Protein AF-A0A8I2YP32-F1 (afdb_monomer_lite)

Radius of gyration: 22.38 Å; chains: 1; bounding box: 69×50×53 Å

Structure (mmCIF, N/CA/C/O backbone):
data_AF-A0A8I2YP32-F1
#
_entry.id   AF-A0A8I2YP32-F1
#
loop_
_atom_site.group_PDB
_atom_site.id
_atom_site.type_symbol
_atom_site.label_atom_id
_atom_site.label_alt_id
_atom_site.label_comp_id
_atom_site.label_asym_id
_atom_site.label_entity_id
_atom_site.label_seq_id
_atom_site.pdbx_PDB_ins_code
_atom_site.Cartn_x
_atom_site.Cartn_y
_atom_site.Cartn_z
_atom_site.occupancy
_atom_site.B_iso_or_equiv
_atom_site.auth_seq_id
_atom_site.auth_comp_id
_atom_site.auth_asym_id
_atom_site.auth_atom_id
_atom_site.pdbx_PDB_model_num
ATOM 1 N N . MET A 1 1 ? -51.785 -25.901 34.748 1.00 42.47 1 MET A N 1
ATOM 2 C CA . MET A 1 1 ? -51.119 -26.485 33.567 1.00 42.47 1 MET A CA 1
ATOM 3 C 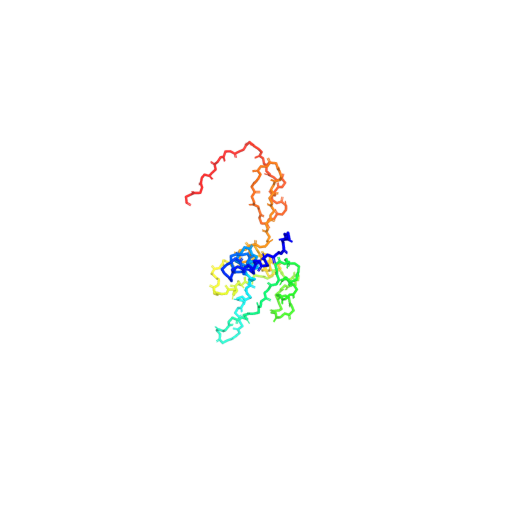C . MET A 1 1 ? -50.450 -25.330 32.861 1.00 42.47 1 MET A C 1
ATOM 5 O O . MET A 1 1 ? -51.114 -24.609 32.131 1.00 42.47 1 MET A O 1
ATOM 9 N N . SER A 1 2 ? -49.217 -25.044 33.254 1.00 42.03 2 SER A N 1
ATOM 10 C CA . SER A 1 2 ? -48.454 -23.904 32.769 1.00 42.03 2 SER A CA 1
ATOM 11 C C . SER A 1 2 ? -47.421 -24.360 31.739 1.00 42.03 2 SER A C 1
ATOM 13 O O . SER A 1 2 ? -46.948 -25.494 31.808 1.00 42.03 2 SER A O 1
ATOM 15 N N . ASP A 1 3 ? -47.102 -23.416 30.847 1.00 41.91 3 ASP A N 1
ATOM 16 C CA . ASP A 1 3 ? -45.899 -23.343 30.009 1.00 41.91 3 ASP A CA 1
ATOM 17 C C . ASP A 1 3 ? -45.899 -24.301 28.788 1.00 41.91 3 ASP A C 1
ATOM 19 O O . ASP A 1 3 ? -46.327 -25.442 28.870 1.00 41.91 3 ASP A O 1
ATOM 23 N N . ILE A 1 4 ? -45.483 -23.948 27.567 1.00 39.72 4 ILE A N 1
ATOM 24 C CA . ILE A 1 4 ? -44.546 -22.934 27.071 1.00 39.72 4 ILE A CA 1
ATOM 25 C C . ILE A 1 4 ? -45.018 -22.542 25.652 1.00 39.72 4 ILE A C 1
ATOM 27 O O . ILE A 1 4 ? -45.017 -23.382 24.752 1.00 39.72 4 ILE A O 1
ATOM 31 N N . GLN A 1 5 ? -45.380 -21.278 25.409 1.00 42.19 5 GLN A N 1
ATOM 32 C CA . GLN A 1 5 ? -45.431 -20.739 24.043 1.00 42.19 5 GLN A CA 1
ATOM 33 C C . GLN A 1 5 ? -43.995 -20.419 23.615 1.00 42.19 5 GLN A C 1
ATOM 35 O O . GLN A 1 5 ? -43.403 -19.442 24.069 1.00 42.19 5 GLN A O 1
ATOM 40 N N . GLN A 1 6 ? -43.422 -21.274 22.767 1.00 47.56 6 GLN A N 1
ATOM 41 C CA . GLN A 1 6 ? -42.136 -21.034 22.119 1.00 47.56 6 GLN A CA 1
ATOM 42 C C . GLN A 1 6 ? -42.283 -19.847 21.160 1.00 47.56 6 GLN A C 1
ATOM 44 O O . GLN A 1 6 ? -42.810 -19.973 20.057 1.00 47.56 6 GLN A O 1
ATOM 49 N N . ASN A 1 7 ? -41.853 -18.675 21.620 1.00 46.78 7 ASN A N 1
ATOM 50 C CA . ASN A 1 7 ? -41.737 -17.473 20.812 1.00 46.78 7 ASN A CA 1
ATOM 51 C C . ASN A 1 7 ? -40.528 -17.650 19.877 1.00 46.78 7 ASN A C 1
ATOM 53 O O . ASN A 1 7 ? -39.384 -17.653 20.333 1.00 46.78 7 ASN A O 1
ATOM 57 N N . ALA A 1 8 ? -40.786 -17.899 18.591 1.00 53.81 8 ALA A N 1
ATOM 58 C CA . ALA A 1 8 ? -39.744 -17.897 17.573 1.00 53.81 8 ALA A CA 1
ATOM 59 C C . ALA A 1 8 ? -39.277 -16.445 17.376 1.00 53.81 8 ALA A C 1
ATOM 61 O O . ALA A 1 8 ? -40.125 -15.586 17.126 1.00 53.81 8 ALA A O 1
ATOM 62 N N . PRO A 1 9 ? -37.973 -16.143 17.498 1.00 52.50 9 PRO A N 1
ATOM 63 C CA . PRO A 1 9 ? -37.499 -14.777 17.343 1.00 52.50 9 PRO A CA 1
ATOM 64 C C . PRO A 1 9 ? -37.782 -14.283 15.922 1.00 52.50 9 PRO A C 1
ATOM 66 O O . PRO A 1 9 ? -37.540 -14.990 14.941 1.00 52.50 9 PRO A O 1
ATOM 69 N N . ASP A 1 10 ? -38.317 -13.068 15.841 1.00 52.81 10 ASP A N 1
ATOM 70 C CA . ASP A 1 10 ? -38.670 -12.391 14.599 1.00 52.81 10 ASP A CA 1
ATOM 71 C C . ASP A 1 10 ? -37.440 -12.282 13.676 1.00 52.81 10 ASP A C 1
ATOM 73 O O . ASP A 1 10 ? -36.324 -11.999 14.121 1.00 52.81 10 ASP A O 1
ATOM 77 N N . LEU A 1 11 ? -37.625 -12.516 12.375 1.00 55.41 11 LEU A N 1
ATOM 78 C CA . LEU A 1 11 ? -36.540 -12.507 11.388 1.00 55.41 11 LEU A CA 1
ATOM 79 C C . LEU A 1 11 ? -35.823 -11.150 11.340 1.00 55.41 11 LEU A C 1
ATOM 81 O O . LEU A 1 11 ? -34.642 -11.102 10.997 1.00 55.41 11 LEU A O 1
ATOM 85 N N . VAL A 1 12 ? -36.490 -10.059 11.733 1.00 56.94 12 VAL A N 1
ATOM 86 C CA . VAL A 1 12 ? -35.852 -8.740 11.855 1.00 56.94 12 VAL A CA 1
ATOM 87 C C . VAL A 1 12 ? -34.737 -8.719 12.905 1.00 56.94 12 VAL A C 1
ATOM 89 O O . VAL A 1 12 ? -33.698 -8.117 12.638 1.00 56.94 12 VAL A O 1
ATOM 92 N N . GLU A 1 13 ? -34.873 -9.442 14.025 1.00 50.75 13 GLU A N 1
ATOM 93 C CA . GLU A 1 13 ? -33.865 -9.519 15.099 1.00 50.75 13 GLU A CA 1
ATOM 94 C C . GLU A 1 13 ? -32.607 -10.288 14.657 1.00 50.75 13 GLU A C 1
ATOM 96 O O . GLU A 1 13 ? -31.488 -9.939 15.036 1.00 50.75 13 GLU A O 1
ATOM 101 N N . LEU A 1 14 ? -32.746 -11.293 13.785 1.00 52.94 14 LEU A N 1
ATOM 102 C CA . LEU A 1 14 ? -31.602 -11.994 13.179 1.00 52.94 14 LEU A CA 1
ATOM 103 C C . LEU A 1 14 ? -30.850 -11.127 12.155 1.00 52.94 14 LEU A C 1
ATOM 105 O O . LEU A 1 14 ? -29.648 -11.319 11.950 1.00 52.94 14 LEU A O 1
ATOM 109 N N . PHE A 1 15 ? -31.526 -10.163 11.525 1.00 54.03 15 PHE A N 1
ATOM 110 C CA . PHE A 1 15 ? -30.896 -9.206 10.617 1.00 54.03 15 PHE A CA 1
ATOM 111 C C . PHE A 1 15 ? -30.141 -8.111 11.383 1.00 54.03 15 PHE A C 1
ATOM 113 O O . PHE A 1 15 ? -28.968 -7.886 11.083 1.00 54.03 15 PHE A O 1
ATOM 120 N N . VAL A 1 16 ? -30.732 -7.472 12.406 1.00 56.78 16 VAL A N 1
ATOM 121 C CA . VAL A 1 16 ? -30.031 -6.414 13.172 1.00 56.78 16 VAL A CA 1
ATOM 122 C C . VAL A 1 16 ? -28.799 -6.929 13.922 1.00 56.78 16 VAL A C 1
ATOM 124 O O . VAL A 1 16 ? -27.758 -6.270 13.891 1.00 56.78 16 VAL A O 1
ATOM 127 N N . HIS A 1 17 ? -28.842 -8.136 14.495 1.00 53.22 17 HIS A N 1
ATOM 128 C CA . HIS A 1 17 ? -27.668 -8.735 15.143 1.00 53.22 17 HIS A CA 1
ATOM 129 C C . HIS A 1 17 ? -26.560 -9.156 14.154 1.00 53.22 17 HIS A C 1
ATOM 131 O O . HIS A 1 17 ? -25.391 -9.226 14.540 1.00 53.22 17 HIS A O 1
ATOM 137 N N . ASN A 1 18 ? -26.890 -9.373 12.874 1.00 52.06 18 ASN A N 1
ATOM 138 C CA . ASN A 1 18 ? -25.905 -9.614 11.811 1.00 52.06 18 ASN A CA 1
ATOM 139 C C . ASN A 1 18 ? -25.280 -8.321 11.259 1.00 52.06 18 ASN A C 1
ATOM 141 O O . ASN A 1 18 ? -24.125 -8.338 10.836 1.00 52.06 18 ASN A O 1
ATOM 145 N N . PHE A 1 19 ? -25.983 -7.184 11.298 1.00 50.50 19 PHE A N 1
ATOM 146 C CA . PHE A 1 19 ? -25.426 -5.900 10.846 1.00 50.50 19 PHE A CA 1
ATOM 147 C C . PHE A 1 19 ? -24.363 -5.326 11.795 1.00 50.50 19 PHE A C 1
ATOM 149 O O . PHE A 1 19 ? -23.467 -4.613 11.345 1.00 50.50 19 PHE A O 1
ATOM 156 N N . LEU A 1 20 ? -24.405 -5.674 13.085 1.00 52.06 20 LEU A N 1
ATOM 157 C CA . LEU A 1 20 ? -23.399 -5.253 14.072 1.00 52.06 20 LEU A CA 1
ATOM 158 C C . LEU A 1 20 ? -22.084 -6.054 14.001 1.00 52.06 20 LEU A C 1
ATOM 160 O O . LEU A 1 20 ? -21.102 -5.664 14.628 1.00 52.06 20 LEU A O 1
ATOM 164 N N . ASN A 1 21 ? -22.042 -7.131 13.209 1.00 50.41 21 ASN A N 1
ATOM 165 C CA . ASN A 1 21 ? -20.848 -7.942 12.947 1.00 50.41 21 ASN A CA 1
ATOM 166 C C . ASN A 1 21 ? -20.457 -7.937 11.462 1.00 50.41 21 ASN A C 1
ATOM 168 O O . ASN A 1 21 ? -19.906 -8.917 10.961 1.00 50.41 21 ASN A O 1
ATOM 172 N N . LEU A 1 22 ? -20.719 -6.846 10.734 1.00 51.81 22 LEU A N 1
ATOM 173 C CA . LEU A 1 22 ? -20.190 -6.713 9.380 1.00 51.81 22 LEU A CA 1
ATOM 174 C C . LEU A 1 22 ? -18.654 -6.629 9.480 1.00 51.81 22 LEU A C 1
ATOM 176 O O . LEU A 1 22 ? -18.147 -5.660 10.057 1.00 51.81 22 LEU A O 1
ATOM 180 N N . PRO A 1 23 ? -17.886 -7.620 8.977 1.00 56.69 23 PRO A N 1
ATOM 181 C CA . PRO A 1 23 ? -16.436 -7.549 9.036 1.00 56.69 23 PRO A CA 1
ATOM 182 C C . PRO A 1 23 ? -16.019 -6.270 8.320 1.00 56.69 23 PRO A C 1
ATOM 184 O O . PRO A 1 23 ? -16.441 -6.037 7.184 1.00 56.69 23 PRO A O 1
ATOM 187 N N . ALA A 1 24 ? -15.243 -5.422 9.006 1.00 63.78 24 ALA A N 1
ATOM 188 C CA . ALA A 1 24 ? -14.714 -4.189 8.435 1.00 63.78 24 ALA A CA 1
ATOM 189 C C . ALA A 1 24 ? -14.228 -4.487 7.013 1.00 63.78 24 ALA A C 1
ATOM 191 O O . ALA A 1 24 ? -13.407 -5.391 6.838 1.00 63.78 24 ALA A O 1
ATOM 192 N N . ALA A 1 25 ? -14.804 -3.800 6.018 1.00 73.69 25 ALA A N 1
ATOM 193 C CA . ALA A 1 25 ? -14.596 -4.124 4.612 1.00 73.69 25 ALA A CA 1
ATOM 194 C C . ALA A 1 25 ? -13.095 -4.295 4.344 1.00 73.69 25 ALA A C 1
ATOM 196 O O . ALA A 1 25 ? -12.312 -3.356 4.521 1.00 73.69 25 ALA A O 1
ATOM 197 N N . GLN A 1 26 ? -12.689 -5.523 4.010 1.00 80.19 26 GLN A N 1
ATOM 198 C CA . GLN A 1 26 ? -11.277 -5.846 3.846 1.00 80.19 26 GLN A CA 1
ATOM 199 C C . GLN A 1 26 ? -10.714 -5.008 2.691 1.00 80.19 26 GLN A C 1
ATOM 201 O O . GLN A 1 26 ? -11.351 -4.914 1.637 1.00 80.19 26 GLN A O 1
ATOM 206 N N . PRO A 1 27 ? -9.549 -4.363 2.865 1.00 90.81 27 PRO A N 1
ATOM 207 C CA . PRO A 1 27 ? -8.988 -3.530 1.815 1.00 90.81 27 PRO A CA 1
ATOM 208 C C . PRO A 1 27 ? -8.629 -4.378 0.592 1.00 90.81 27 PRO A C 1
ATOM 210 O O . PRO A 1 27 ? -8.190 -5.513 0.730 1.00 90.81 27 PRO A O 1
ATOM 213 N N . THR A 1 28 ? -8.747 -3.818 -0.610 1.00 94.75 28 THR A N 1
ATOM 214 C CA . THR A 1 28 ? -8.302 -4.479 -1.845 1.00 94.75 28 THR A CA 1
ATOM 215 C C . THR A 1 28 ? -6.988 -3.888 -2.350 1.00 94.75 28 THR A C 1
ATOM 217 O O . THR A 1 28 ? -6.695 -2.697 -2.177 1.00 94.75 28 THR A O 1
ATOM 220 N N . CYS A 1 29 ? -6.163 -4.727 -2.976 1.00 96.50 29 CYS A N 1
ATOM 221 C CA . CYS A 1 29 ? -4.926 -4.320 -3.616 1.00 96.50 29 CYS A CA 1
ATOM 222 C C . CYS A 1 29 ? -5.238 -3.497 -4.865 1.00 96.50 29 CYS A C 1
ATOM 224 O O . CYS A 1 29 ? -5.807 -4.006 -5.827 1.00 96.50 29 CYS A O 1
ATOM 226 N N . ARG A 1 30 ? -4.838 -2.224 -4.874 1.00 96.38 30 ARG A N 1
ATOM 227 C CA . ARG A 1 30 ? -5.008 -1.340 -6.039 1.00 96.38 30 ARG A CA 1
ATOM 228 C C . ARG A 1 30 ? -3.694 -1.066 -6.759 1.00 96.38 30 ARG A C 1
ATOM 230 O O . ARG A 1 30 ? -3.547 -0.031 -7.399 1.00 96.38 30 ARG A O 1
ATOM 237 N N . TRP A 1 31 ? -2.714 -1.955 -6.629 1.00 96.00 31 TRP A N 1
ATOM 238 C CA . TRP A 1 31 ? -1.495 -1.850 -7.419 1.00 96.00 31 TRP A CA 1
ATOM 239 C C . TRP A 1 31 ? -1.828 -1.998 -8.904 1.00 96.00 31 TRP A C 1
ATOM 241 O O . TRP A 1 31 ? -2.511 -2.952 -9.278 1.00 96.00 31 TRP A O 1
ATOM 251 N N . MET A 1 32 ? -1.376 -1.051 -9.727 1.00 95.00 32 MET A N 1
ATOM 252 C CA . MET A 1 32 ? -1.605 -1.094 -11.168 1.00 95.00 32 MET A CA 1
ATOM 253 C C . MET A 1 32 ? -0.661 -2.118 -11.799 1.00 95.00 32 MET A C 1
ATOM 255 O O . MET A 1 32 ? 0.564 -2.000 -11.721 1.00 95.00 32 MET A O 1
ATOM 259 N N . ILE A 1 33 ? -1.256 -3.147 -12.384 1.00 86.94 33 ILE A N 1
ATOM 260 C CA . ILE A 1 33 ? -0.606 -4.114 -13.263 1.00 86.94 33 ILE A CA 1
ATOM 261 C C . ILE A 1 33 ? -0.713 -3.535 -14.689 1.00 86.94 33 ILE A C 1
ATOM 263 O O . ILE A 1 33 ? -1.502 -2.616 -14.929 1.00 86.94 33 ILE A O 1
ATOM 267 N N . GLY A 1 34 ? 0.138 -3.978 -15.618 1.00 77.19 34 GLY A N 1
ATOM 268 C CA . GLY A 1 34 ? 0.124 -3.500 -17.007 1.00 77.19 34 GLY A CA 1
ATOM 269 C C . GLY A 1 34 ? -1.282 -3.482 -17.630 1.00 77.19 34 GLY A C 1
ATOM 270 O O . GLY A 1 34 ? -2.190 -4.163 -17.162 1.00 77.19 34 GLY A O 1
ATOM 271 N N . GLU A 1 35 ? -1.459 -2.667 -18.673 1.00 78.56 35 GLU A N 1
ATOM 272 C CA . GLU A 1 35 ? -2.745 -2.471 -19.373 1.00 78.56 35 GLU A CA 1
ATOM 273 C C . GLU A 1 35 ? -3.838 -1.756 -18.557 1.00 78.56 35 GLU A C 1
ATOM 275 O O . GLU A 1 35 ? -5.015 -1.817 -18.893 1.00 78.56 35 GLU A O 1
ATOM 280 N N . GLY A 1 36 ? -3.464 -1.030 -17.498 1.00 78.19 36 GLY A N 1
ATOM 281 C CA . GLY A 1 36 ? -4.393 -0.147 -16.783 1.00 78.19 36 GLY A CA 1
ATOM 282 C C . GLY A 1 36 ? -5.330 -0.860 -15.805 1.00 78.19 36 GLY A C 1
ATOM 283 O O . GLY A 1 36 ? -6.270 -0.242 -15.309 1.00 78.19 36 GLY A O 1
ATOM 284 N N . HIS A 1 37 ? -5.063 -2.126 -15.479 1.00 88.31 37 HIS A N 1
ATOM 285 C CA . HIS A 1 37 ? -5.859 -2.891 -14.525 1.00 88.31 37 HIS A CA 1
ATOM 286 C C . HIS A 1 37 ? -5.219 -2.908 -13.134 1.00 88.31 37 HIS A C 1
ATOM 288 O O . HIS A 1 37 ? -4.019 -3.127 -12.970 1.00 88.31 37 HIS A O 1
ATOM 294 N N . ALA A 1 38 ? -6.038 -2.705 -12.104 1.00 93.19 38 ALA A N 1
ATOM 295 C CA . ALA A 1 38 ? -5.617 -2.874 -10.719 1.00 93.19 38 ALA A CA 1
ATOM 296 C C . ALA A 1 38 ? -5.673 -4.354 -10.307 1.00 93.19 38 ALA A C 1
ATOM 298 O O . ALA A 1 38 ? -6.559 -5.085 -10.738 1.00 93.19 38 ALA A O 1
ATOM 299 N N . CYS A 1 39 ? -4.768 -4.779 -9.421 1.00 95.62 39 CYS A N 1
ATOM 300 C CA . CYS A 1 39 ? -4.685 -6.161 -8.935 1.00 95.62 39 CYS A CA 1
ATOM 301 C C . CYS A 1 39 ? -6.011 -6.728 -8.388 1.00 95.62 39 CYS A C 1
ATOM 303 O O . CYS A 1 39 ? -6.342 -7.877 -8.657 1.00 95.62 39 CYS A O 1
ATOM 305 N N . GLY A 1 40 ? -6.749 -5.961 -7.585 1.00 94.38 40 GLY A N 1
ATOM 306 C CA . GLY A 1 40 ? -8.064 -6.341 -7.058 1.00 94.38 40 GLY A CA 1
ATOM 307 C C . GLY A 1 40 ? -8.064 -7.371 -5.920 1.00 94.38 40 GLY A C 1
ATOM 308 O O . GLY A 1 40 ? -9.100 -7.553 -5.286 1.00 94.38 40 GLY A O 1
ATOM 309 N N . ALA A 1 41 ? -6.932 -8.011 -5.605 1.00 95.06 41 ALA A N 1
ATOM 310 C CA . ALA A 1 41 ? -6.858 -9.024 -4.550 1.00 95.06 41 ALA A CA 1
ATOM 311 C C . ALA A 1 41 ? -7.286 -8.472 -3.178 1.00 95.06 41 ALA A C 1
ATOM 313 O O . ALA A 1 41 ? -6.866 -7.383 -2.784 1.00 95.06 41 ALA A O 1
ATOM 314 N N . VAL A 1 42 ? -8.080 -9.235 -2.424 1.00 94.81 42 VAL A N 1
ATOM 315 C CA . VAL A 1 42 ? -8.426 -8.888 -1.038 1.00 94.81 42 VAL A CA 1
ATOM 316 C C . VAL A 1 42 ? -7.172 -8.999 -0.175 1.00 94.81 42 VAL A C 1
ATOM 318 O O . VAL A 1 42 ? -6.486 -10.021 -0.181 1.00 94.81 42 VAL A O 1
ATOM 321 N N . LEU A 1 43 ? -6.858 -7.930 0.550 1.00 93.88 43 LEU A N 1
ATOM 322 C CA . LEU A 1 43 ? -5.711 -7.864 1.436 1.00 93.88 43 LEU A CA 1
ATOM 323 C C . LEU A 1 43 ? -6.132 -8.118 2.884 1.00 93.88 43 LEU A C 1
ATOM 325 O O . LEU A 1 43 ? -7.117 -7.544 3.355 1.00 93.88 43 LEU A O 1
ATOM 329 N N . PRO A 1 44 ? -5.338 -8.903 3.626 1.00 90.81 44 PRO A N 1
ATOM 330 C CA . PRO A 1 44 ? -5.523 -9.040 5.058 1.00 90.81 44 PRO A CA 1
ATOM 331 C C . PRO A 1 44 ? -5.235 -7.711 5.763 1.00 90.81 44 PRO A C 1
ATOM 333 O O . PRO A 1 44 ? -4.385 -6.922 5.340 1.00 90.81 44 PRO A O 1
ATOM 336 N N . THR A 1 45 ? -5.911 -7.486 6.887 1.00 88.69 45 THR A N 1
ATOM 337 C CA . THR A 1 45 ? -5.685 -6.318 7.751 1.00 88.69 45 THR A CA 1
ATOM 338 C C . THR A 1 45 ? -4.356 -6.392 8.512 1.00 88.69 45 THR A C 1
ATOM 340 O O . THR A 1 45 ? -3.888 -5.372 9.013 1.00 88.69 45 THR A O 1
ATOM 343 N N . ASP A 1 46 ? -3.702 -7.561 8.560 1.00 89.44 46 ASP A N 1
ATOM 344 C CA . ASP A 1 46 ? -2.340 -7.700 9.083 1.00 89.44 46 ASP A CA 1
ATOM 345 C C . ASP A 1 46 ? -1.315 -7.068 8.110 1.00 89.44 46 ASP A C 1
ATOM 347 O O . ASP A 1 46 ? -1.133 -7.563 6.986 1.00 89.44 46 ASP A O 1
ATOM 351 N N . PRO A 1 47 ? -0.569 -6.023 8.534 1.00 91.12 47 PRO A N 1
ATOM 352 C CA . PRO A 1 47 ? 0.454 -5.382 7.712 1.00 91.12 47 PRO A CA 1
ATOM 353 C C . PRO A 1 47 ? 1.532 -6.340 7.185 1.00 91.12 47 PRO A C 1
ATOM 355 O O . PRO A 1 47 ? 2.098 -6.088 6.117 1.00 91.12 47 PRO A O 1
ATOM 358 N N . ARG A 1 48 ? 1.865 -7.412 7.916 1.00 93.19 48 ARG A N 1
ATOM 359 C CA . ARG A 1 48 ? 2.895 -8.388 7.522 1.00 93.19 48 ARG A CA 1
ATOM 360 C C . ARG A 1 48 ? 2.439 -9.197 6.319 1.00 93.19 48 ARG A C 1
ATOM 362 O O . ARG A 1 48 ? 3.194 -9.323 5.357 1.00 93.19 48 ARG A O 1
ATOM 369 N N . LEU A 1 49 ? 1.202 -9.678 6.353 1.00 94.06 49 LEU A N 1
ATOM 370 C CA . LEU A 1 49 ? 0.619 -10.456 5.267 1.00 94.06 49 LEU A CA 1
ATOM 371 C C . LEU A 1 49 ? 0.340 -9.575 4.042 1.00 94.06 49 LEU A C 1
ATOM 373 O O . LEU A 1 49 ? 0.698 -9.950 2.926 1.00 94.06 49 LEU A O 1
ATOM 377 N N . ALA A 1 50 ? -0.171 -8.355 4.243 1.00 94.50 50 ALA A N 1
ATOM 378 C CA . ALA A 1 50 ? -0.310 -7.380 3.160 1.00 94.50 50 ALA A CA 1
ATOM 379 C C . ALA A 1 50 ? 1.053 -7.060 2.514 1.00 94.50 50 ALA A C 1
ATOM 381 O O . ALA A 1 50 ? 1.178 -7.019 1.292 1.00 94.50 50 ALA A O 1
ATOM 382 N N . SER A 1 51 ? 2.112 -6.908 3.319 1.00 95.44 51 SER A N 1
ATOM 383 C CA . SER A 1 51 ? 3.475 -6.719 2.802 1.00 95.44 51 SER A CA 1
ATOM 384 C C . SER A 1 51 ? 3.985 -7.917 2.005 1.00 95.44 51 SER A C 1
ATOM 386 O O . SER A 1 51 ? 4.697 -7.725 1.022 1.00 95.44 51 SER A O 1
ATOM 388 N N . ALA A 1 52 ? 3.688 -9.140 2.448 1.00 96.06 52 ALA A N 1
ATOM 389 C CA . ALA A 1 52 ? 4.103 -10.359 1.761 1.00 96.06 52 ALA A CA 1
ATOM 390 C C . ALA A 1 52 ? 3.454 -10.451 0.375 1.00 96.06 52 ALA A C 1
ATOM 392 O O . ALA A 1 52 ? 4.154 -10.693 -0.604 1.00 96.06 52 ALA A O 1
ATOM 393 N N . HIS A 1 53 ? 2.157 -10.141 0.273 1.00 96.19 53 HIS A N 1
ATOM 394 C CA . HIS A 1 53 ? 1.470 -10.033 -1.013 1.00 96.19 53 HIS A CA 1
ATOM 395 C C . HIS A 1 53 ? 2.173 -9.038 -1.951 1.00 96.19 53 HIS A C 1
ATOM 397 O O . HIS A 1 53 ? 2.518 -9.397 -3.071 1.00 96.19 53 HIS A O 1
ATOM 403 N N . LEU A 1 54 ? 2.466 -7.816 -1.489 1.00 95.44 54 LEU A N 1
ATOM 404 C CA . LEU A 1 54 ? 3.113 -6.786 -2.318 1.00 95.44 54 LEU A CA 1
ATOM 405 C C . LEU A 1 54 ? 4.500 -7.209 -2.831 1.00 95.44 54 LEU A C 1
ATOM 407 O O . LEU A 1 54 ? 4.867 -6.897 -3.965 1.00 95.44 54 LEU A O 1
ATOM 411 N N . ARG A 1 55 ? 5.275 -7.925 -2.010 1.00 95.31 55 ARG A N 1
ATOM 412 C CA . ARG A 1 55 ? 6.586 -8.454 -2.415 1.00 95.31 55 ARG A CA 1
ATOM 413 C C . ARG A 1 55 ? 6.446 -9.566 -3.442 1.00 95.31 55 ARG A C 1
ATOM 415 O O . ARG A 1 55 ? 7.138 -9.535 -4.449 1.00 95.31 55 ARG A O 1
ATOM 422 N N . ASN A 1 56 ? 5.555 -10.517 -3.192 1.00 95.38 56 ASN A N 1
ATOM 423 C CA . ASN A 1 56 ? 5.501 -11.755 -3.961 1.00 95.38 56 ASN A CA 1
ATOM 424 C C . ASN A 1 56 ? 4.702 -11.596 -5.261 1.00 95.38 56 ASN A C 1
ATOM 426 O O . ASN A 1 56 ? 5.092 -12.142 -6.283 1.00 95.38 56 ASN A O 1
ATOM 430 N N . ALA A 1 57 ? 3.608 -10.829 -5.243 1.00 94.94 57 ALA A N 1
ATOM 431 C CA . ALA A 1 57 ? 2.739 -10.646 -6.406 1.00 94.94 57 ALA A CA 1
ATOM 432 C C . ALA A 1 57 ? 3.208 -9.519 -7.338 1.00 94.94 57 ALA A C 1
ATOM 434 O O . ALA A 1 57 ? 2.941 -9.547 -8.538 1.00 94.94 57 ALA A O 1
ATOM 435 N N . HIS A 1 58 ? 3.888 -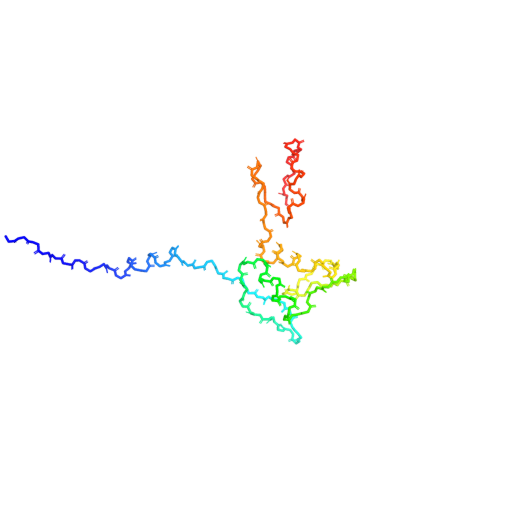8.504 -6.797 1.00 93.44 58 HIS A N 1
ATOM 436 C CA . HIS A 1 58 ? 4.241 -7.291 -7.546 1.00 93.44 58 HIS A CA 1
ATOM 437 C C . HIS A 1 58 ? 5.732 -6.961 -7.509 1.00 93.44 58 HIS A C 1
ATOM 439 O O . HIS A 1 58 ? 6.141 -5.923 -8.029 1.00 93.44 58 HIS A O 1
ATOM 445 N N . HIS A 1 59 ? 6.552 -7.821 -6.897 1.00 92.69 59 HIS A N 1
ATOM 446 C CA . HIS A 1 59 ? 7.997 -7.624 -6.787 1.00 92.69 59 HIS A CA 1
ATOM 447 C C . HIS A 1 59 ? 8.349 -6.249 -6.203 1.00 92.69 59 HIS A C 1
ATOM 449 O O . HIS A 1 59 ? 9.313 -5.610 -6.620 1.00 92.69 59 HIS A O 1
ATOM 455 N N . ILE A 1 60 ? 7.556 -5.754 -5.247 1.00 89.94 60 ILE A N 1
ATOM 456 C CA . ILE A 1 60 ? 7.781 -4.458 -4.602 1.00 89.94 60 ILE A CA 1
ATOM 457 C C . ILE A 1 60 ? 8.704 -4.677 -3.407 1.00 89.94 60 ILE A C 1
ATOM 459 O O . ILE A 1 60 ? 8.341 -5.364 -2.459 1.00 89.94 60 ILE A O 1
ATOM 463 N N . GLY A 1 61 ? 9.889 -4.068 -3.420 1.00 83.38 61 GLY A N 1
ATOM 464 C CA . GLY A 1 61 ? 10.844 -4.136 -2.312 1.00 83.38 61 GLY A CA 1
ATOM 465 C C . GLY A 1 61 ? 12.277 -4.425 -2.758 1.00 83.38 61 GLY A C 1
ATOM 466 O O . GLY A 1 61 ? 12.651 -4.159 -3.903 1.00 83.38 61 GLY A O 1
ATOM 467 N N . GLY A 1 62 ? 13.074 -4.940 -1.820 1.00 82.56 62 GLY A N 1
ATOM 468 C CA . GLY A 1 62 ? 14.518 -5.145 -1.958 1.00 82.56 62 GLY A CA 1
ATOM 469 C C . GLY A 1 62 ? 15.343 -4.027 -1.318 1.00 82.56 62 GLY A C 1
ATOM 470 O O . GLY A 1 62 ? 14.802 -3.044 -0.807 1.00 82.56 62 GLY A O 1
ATOM 471 N N . GLU A 1 63 ? 16.663 -4.181 -1.355 1.00 79.31 63 GLU A N 1
ATOM 472 C CA . GLU A 1 63 ? 17.626 -3.268 -0.715 1.00 79.31 63 GLU A CA 1
ATOM 473 C C . GLU A 1 63 ? 18.003 -2.064 -1.589 1.00 79.31 63 GLU A C 1
ATOM 475 O O . GLU A 1 63 ? 18.827 -1.233 -1.215 1.00 79.31 63 GLU A O 1
ATOM 480 N N . SER A 1 64 ? 17.365 -1.929 -2.753 1.00 85.94 64 SER A N 1
ATOM 481 C CA . SER A 1 64 ? 17.645 -0.833 -3.670 1.00 85.94 64 SER A CA 1
ATOM 482 C C . SER A 1 64 ? 17.230 0.519 -3.083 1.00 85.94 64 SER A C 1
ATOM 484 O O . SER A 1 64 ? 16.081 0.744 -2.680 1.00 85.94 64 SER A O 1
ATOM 486 N N . ASN A 1 65 ? 18.188 1.443 -3.106 1.00 87.31 65 ASN A N 1
ATOM 487 C CA . ASN A 1 65 ? 17.982 2.855 -2.800 1.00 87.31 65 ASN A CA 1
ATOM 488 C C . ASN A 1 65 ? 17.490 3.659 -4.014 1.00 87.31 65 ASN A C 1
ATOM 490 O O . ASN A 1 65 ? 17.298 4.867 -3.886 1.00 87.31 65 ASN A O 1
ATOM 494 N N . ALA A 1 66 ? 17.273 3.016 -5.168 1.00 92.69 66 ALA A N 1
ATOM 495 C CA . ALA A 1 66 ? 16.756 3.683 -6.355 1.00 92.69 66 ALA A CA 1
ATOM 496 C C . ALA A 1 66 ? 15.400 4.337 -6.069 1.00 92.69 66 ALA A C 1
ATOM 498 O O . ALA A 1 66 ? 14.565 3.785 -5.343 1.00 92.69 66 ALA A O 1
ATOM 499 N N . MET A 1 67 ? 15.187 5.513 -6.650 1.00 93.31 67 MET A N 1
ATOM 500 C CA . MET A 1 67 ? 13.904 6.200 -6.582 1.00 93.31 67 MET A CA 1
ATOM 501 C C . MET A 1 67 ? 12.931 5.577 -7.583 1.00 93.31 67 MET A C 1
ATOM 503 O O . MET A 1 67 ? 13.306 5.231 -8.699 1.00 93.31 67 MET A O 1
ATOM 507 N N . THR A 1 68 ? 11.678 5.421 -7.172 1.00 93.00 68 THR A N 1
ATOM 508 C CA . THR A 1 68 ? 10.594 4.866 -7.982 1.00 93.00 68 THR A CA 1
ATOM 509 C C . THR A 1 68 ? 9.287 5.574 -7.657 1.00 93.00 68 THR A C 1
ATOM 511 O O . THR A 1 68 ? 9.120 6.140 -6.574 1.00 93.00 68 THR A O 1
ATOM 514 N N . MET A 1 69 ? 8.338 5.503 -8.582 1.00 93.31 69 MET A N 1
ATOM 515 C CA . MET A 1 69 ? 6.980 5.989 -8.361 1.00 93.31 69 MET A CA 1
ATOM 516 C C . MET A 1 69 ? 6.125 4.929 -7.663 1.00 93.31 69 MET A C 1
ATOM 518 O O . MET A 1 69 ? 6.339 3.725 -7.832 1.00 93.31 69 MET A O 1
ATOM 522 N N . CYS A 1 70 ? 5.150 5.387 -6.879 1.00 95.00 70 CYS A N 1
ATOM 523 C CA . CYS A 1 70 ? 4.052 4.547 -6.419 1.00 95.00 70 CYS A CA 1
ATOM 524 C C . CYS A 1 70 ? 2.996 4.486 -7.524 1.00 95.00 70 CYS A C 1
ATOM 526 O O . CYS A 1 70 ? 2.498 5.523 -7.941 1.00 95.00 70 CYS A O 1
ATOM 528 N N . VAL A 1 71 ? 2.624 3.288 -7.971 1.00 94.81 71 VAL A N 1
ATOM 529 C CA . VAL A 1 71 ? 1.575 3.104 -8.992 1.00 94.81 71 VAL A CA 1
ATOM 530 C C . VAL A 1 71 ? 0.278 2.576 -8.385 1.00 94.81 71 VAL A C 1
ATOM 532 O O . VAL A 1 71 ? -0.520 1.933 -9.049 1.00 94.81 71 VAL A O 1
ATOM 535 N N . TRP A 1 72 ? 0.053 2.799 -7.094 1.00 96.12 72 TRP A N 1
ATOM 536 C CA . TRP A 1 72 ? -1.173 2.365 -6.436 1.00 96.12 72 TRP A CA 1
ATOM 537 C C . TRP A 1 72 ? -2.353 3.244 -6.853 1.00 96.12 72 TRP A C 1
ATOM 539 O O . TRP A 1 72 ? -2.402 4.409 -6.467 1.00 96.12 72 TRP A O 1
ATOM 549 N N . GLY A 1 73 ? -3.308 2.707 -7.612 1.00 93.44 73 GLY A N 1
ATOM 550 C CA . GLY A 1 73 ? -4.507 3.424 -8.054 1.00 93.44 73 GLY A CA 1
ATOM 551 C C . GLY A 1 73 ? -4.191 4.787 -8.672 1.00 93.44 73 GLY A C 1
ATOM 552 O O . GLY A 1 73 ? -4.863 5.760 -8.344 1.00 93.44 73 GLY A O 1
ATOM 553 N N . ASN A 1 74 ? -3.132 4.860 -9.486 1.00 91.44 74 ASN A N 1
ATOM 554 C CA . ASN A 1 74 ? -2.602 6.099 -10.069 1.00 91.44 74 ASN A CA 1
ATOM 555 C C . ASN A 1 74 ? -2.151 7.144 -9.028 1.00 91.44 74 ASN A C 1
ATOM 557 O O . ASN A 1 74 ? -2.381 8.339 -9.182 1.00 91.44 74 ASN A O 1
ATOM 561 N N . CYS A 1 75 ? -1.506 6.709 -7.942 1.00 94.62 75 CYS A N 1
ATOM 562 C CA . CYS A 1 75 ? -0.942 7.612 -6.942 1.00 94.62 75 CYS A CA 1
ATOM 563 C C . CYS A 1 75 ? 0.068 8.600 -7.561 1.00 94.62 75 CYS A C 1
ATOM 565 O O . CYS A 1 75 ? 1.038 8.2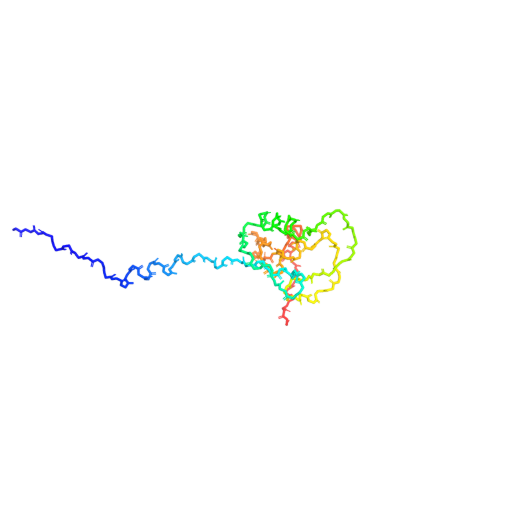02 -8.198 1.00 94.62 75 CYS A O 1
ATOM 567 N N . HIS A 1 76 ? -0.117 9.894 -7.293 1.00 91.81 76 HIS A N 1
ATOM 568 C CA . HIS A 1 76 ? 0.763 10.974 -7.757 1.00 91.81 76 HIS A CA 1
ATOM 569 C C . HIS A 1 76 ? 1.794 11.408 -6.698 1.00 91.81 76 HIS A C 1
ATOM 571 O O . HIS A 1 76 ? 2.136 12.585 -6.592 1.00 91.81 76 HIS A O 1
ATOM 577 N N . SER A 1 77 ? 2.271 10.484 -5.856 1.00 91.75 77 SER A N 1
ATOM 578 C CA . SER A 1 77 ? 3.314 10.813 -4.878 1.00 91.75 77 SER A CA 1
ATOM 579 C C . SER A 1 77 ? 4.624 11.185 -5.573 1.00 91.75 77 SER A C 1
ATOM 581 O O . SER A 1 77 ? 4.955 10.606 -6.604 1.00 91.75 77 SER A O 1
ATOM 583 N N . GLN A 1 78 ? 5.422 12.051 -4.945 1.00 94.12 78 GLN A N 1
ATOM 584 C CA . GLN A 1 78 ? 6.815 12.266 -5.350 1.00 94.12 78 GLN A CA 1
ATOM 585 C C . GLN A 1 78 ? 7.597 10.937 -5.394 1.00 94.12 78 GLN A C 1
ATOM 587 O O . GLN A 1 78 ? 7.229 10.002 -4.671 1.00 94.12 78 GLN A O 1
ATOM 592 N N . PRO A 1 79 ? 8.677 10.839 -6.195 1.00 95.12 79 PRO A N 1
ATOM 593 C CA . PRO A 1 79 ? 9.522 9.652 -6.226 1.00 95.12 79 PRO A CA 1
ATOM 594 C C . PRO A 1 79 ? 9.993 9.268 -4.820 1.00 95.12 79 PRO A C 1
ATOM 596 O O . PRO A 1 79 ? 10.495 10.094 -4.058 1.00 95.12 79 PRO A O 1
ATOM 599 N N . ILE A 1 80 ? 9.835 7.995 -4.473 1.00 94.06 80 ILE A N 1
ATOM 600 C CA . ILE A 1 80 ? 10.238 7.441 -3.180 1.00 94.06 80 ILE A CA 1
ATOM 601 C C . ILE A 1 80 ? 11.278 6.348 -3.378 1.00 94.06 80 ILE A C 1
ATOM 603 O O . ILE A 1 80 ? 11.293 5.657 -4.392 1.00 94.06 80 ILE A O 1
ATOM 607 N N . GLN A 1 81 ? 12.134 6.141 -2.378 1.00 93.56 81 GLN A N 1
ATOM 608 C CA . GLN A 1 81 ? 13.077 5.024 -2.406 1.00 93.56 81 GLN A CA 1
ATOM 609 C C . GLN A 1 81 ? 12.313 3.706 -2.534 1.00 93.56 81 GLN A C 1
ATOM 611 O O . GLN A 1 81 ? 11.346 3.474 -1.801 1.00 93.56 81 GLN A O 1
ATOM 616 N N . ARG A 1 82 ? 12.786 2.808 -3.395 1.00 92.12 82 ARG A N 1
ATOM 617 C CA . ARG A 1 82 ? 12.155 1.513 -3.667 1.00 92.12 82 ARG A CA 1
ATOM 618 C C . ARG A 1 82 ? 11.917 0.696 -2.396 1.00 92.12 82 ARG A C 1
ATOM 620 O O . ARG A 1 82 ? 10.812 0.199 -2.183 1.00 92.12 82 ARG A O 1
ATOM 627 N N . ARG A 1 83 ? 12.890 0.669 -1.479 1.00 90.69 83 ARG A N 1
ATOM 628 C CA . ARG A 1 83 ? 12.749 0.049 -0.145 1.00 90.69 83 ARG A CA 1
ATOM 629 C C . ARG A 1 83 ? 11.626 0.637 0.730 1.00 90.69 83 ARG A C 1
ATOM 631 O O . ARG A 1 83 ? 11.179 -0.001 1.678 1.00 90.69 83 ARG A O 1
ATOM 638 N N . SER A 1 84 ? 11.159 1.852 0.436 1.00 92.44 84 SER A N 1
ATOM 639 C CA . SER A 1 84 ? 10.121 2.566 1.195 1.00 92.44 84 SER A CA 1
ATOM 640 C C . SER A 1 84 ? 8.709 2.443 0.612 1.00 92.44 84 SER A C 1
ATOM 642 O O . SER A 1 84 ? 7.763 2.854 1.287 1.00 92.44 84 SER A O 1
ATOM 644 N N . VAL A 1 85 ? 8.536 1.864 -0.582 1.00 95.12 85 VAL A N 1
ATOM 645 C CA . VAL A 1 85 ? 7.229 1.781 -1.266 1.00 95.12 85 VAL A CA 1
ATOM 646 C C . VAL A 1 85 ? 6.195 1.019 -0.438 1.00 95.12 85 VAL A C 1
ATOM 648 O O . VAL A 1 85 ? 5.095 1.521 -0.229 1.00 95.12 85 VAL A O 1
ATOM 651 N N . ILE A 1 86 ? 6.554 -0.142 0.122 1.00 95.19 86 ILE A N 1
ATOM 652 C CA . ILE A 1 86 ? 5.630 -0.926 0.964 1.00 95.19 86 ILE A CA 1
ATOM 653 C C . ILE A 1 86 ? 5.142 -0.094 2.149 1.00 95.19 86 ILE A C 1
ATOM 655 O O . ILE A 1 86 ? 3.947 -0.019 2.413 1.00 95.19 86 ILE A O 1
ATOM 659 N N . ARG A 1 87 ? 6.059 0.579 2.850 1.00 92.75 87 ARG A N 1
ATOM 660 C CA . ARG A 1 87 ? 5.706 1.416 4.001 1.00 92.75 87 ARG A CA 1
ATOM 661 C C . ARG A 1 87 ? 4.761 2.545 3.597 1.00 92.75 87 ARG A C 1
ATOM 663 O O . ARG A 1 87 ? 3.802 2.789 4.319 1.00 92.75 87 ARG A O 1
ATOM 670 N N . HIS A 1 88 ? 5.020 3.198 2.463 1.00 94.50 88 HIS A N 1
ATOM 671 C CA . HIS A 1 88 ? 4.126 4.210 1.901 1.00 94.50 88 HIS A CA 1
ATOM 672 C C . HIS A 1 88 ? 2.715 3.642 1.673 1.00 94.50 88 HIS A C 1
ATOM 674 O O . HIS A 1 88 ? 1.757 4.205 2.201 1.00 94.50 88 HIS A O 1
ATOM 680 N N . ILE A 1 89 ? 2.589 2.488 1.006 1.00 95.19 89 ILE A N 1
ATOM 681 C CA . ILE A 1 89 ? 1.294 1.841 0.737 1.00 95.19 89 ILE A CA 1
ATOM 682 C C . ILE A 1 89 ? 0.550 1.524 2.038 1.00 95.19 89 ILE A C 1
ATOM 684 O O . ILE A 1 89 ? -0.614 1.897 2.198 1.00 95.19 89 ILE A O 1
ATOM 688 N N . LEU A 1 90 ? 1.222 0.881 2.997 1.00 93.62 90 LEU A N 1
ATOM 689 C CA . LEU A 1 90 ? 0.594 0.482 4.256 1.00 93.62 90 LEU A CA 1
ATOM 690 C C . LEU A 1 90 ? 0.124 1.681 5.092 1.00 93.62 90 LEU A C 1
ATOM 692 O O . LEU A 1 90 ? -0.896 1.579 5.770 1.00 93.62 90 LEU A O 1
ATOM 696 N N . SER A 1 91 ? 0.851 2.804 5.077 1.00 91.56 91 SER A N 1
ATOM 697 C CA . SER A 1 91 ? 0.475 3.994 5.853 1.00 91.56 91 SER A CA 1
ATOM 698 C C . SER A 1 91 ? -0.547 4.885 5.149 1.00 91.56 91 SER A C 1
ATOM 700 O O . SER A 1 91 ? -1.431 5.420 5.809 1.00 91.56 91 SER A O 1
ATOM 702 N N . VAL A 1 92 ? -0.428 5.058 3.829 1.00 91.69 92 VAL A N 1
ATOM 703 C CA . VAL A 1 92 ? -1.229 6.027 3.063 1.00 91.69 92 VAL A CA 1
ATOM 704 C C . VAL A 1 92 ? -2.494 5.377 2.518 1.00 91.69 92 VAL A C 1
ATOM 706 O O . VAL A 1 92 ? -3.587 5.909 2.703 1.00 91.69 92 VAL A O 1
ATOM 709 N N . HIS A 1 93 ? -2.365 4.218 1.872 1.00 93.50 93 HIS A N 1
ATOM 710 C CA . HIS A 1 93 ? -3.473 3.596 1.152 1.00 93.50 93 HIS A CA 1
ATOM 711 C C . HIS A 1 93 ? -4.263 2.617 2.008 1.00 93.50 93 HIS A C 1
ATOM 713 O O . HIS A 1 93 ? -5.489 2.616 1.938 1.00 93.50 93 HIS A O 1
ATOM 719 N N . LEU A 1 94 ? -3.576 1.807 2.818 1.00 91.44 94 LEU A N 1
ATOM 720 C CA . LEU A 1 94 ? -4.238 0.815 3.672 1.00 91.44 94 LEU A CA 1
ATOM 721 C C . LEU A 1 94 ? -4.482 1.326 5.095 1.00 91.44 94 LEU A C 1
ATOM 723 O O . LEU A 1 94 ? -5.322 0.791 5.809 1.00 91.44 94 LEU A O 1
ATOM 727 N N . ARG A 1 95 ? -3.747 2.365 5.515 1.00 89.25 95 ARG A N 1
ATOM 728 C CA . ARG A 1 95 ? -3.789 2.937 6.871 1.00 89.25 95 ARG A CA 1
ATOM 729 C C . ARG A 1 95 ? -3.660 1.878 7.983 1.00 89.25 95 ARG A C 1
ATOM 731 O O . ARG A 1 95 ? -4.277 2.027 9.038 1.00 89.25 95 ARG A O 1
ATOM 738 N N . LEU A 1 96 ? -2.856 0.837 7.744 1.00 87.38 96 LEU A N 1
ATOM 739 C CA . LEU A 1 96 ? -2.597 -0.276 8.671 1.00 87.38 96 LEU A CA 1
ATOM 740 C C . LEU A 1 96 ? -1.398 -0.008 9.588 1.00 87.38 96 LEU A C 1
ATOM 742 O O . LEU A 1 96 ? -1.297 -0.567 10.675 1.00 87.38 96 LEU A O 1
ATOM 746 N N . LEU A 1 97 ? -0.481 0.871 9.172 1.00 83.31 97 LEU A N 1
ATOM 747 C CA . LEU A 1 97 ? 0.570 1.378 10.052 1.00 83.31 97 LEU A CA 1
ATOM 748 C C . LEU A 1 97 ? 0.011 2.547 10.858 1.00 83.31 97 LEU A C 1
ATOM 750 O O . LEU A 1 97 ? 0.151 3.701 10.461 1.00 83.31 97 LEU A O 1
ATOM 754 N N . ARG A 1 98 ? -0.649 2.232 11.971 1.00 72.81 98 ARG A N 1
ATOM 755 C CA . ARG A 1 98 ? -1.076 3.201 12.981 1.00 72.81 98 ARG A CA 1
ATOM 756 C C . ARG A 1 98 ? -0.469 2.808 14.311 1.00 72.81 98 ARG A C 1
ATOM 758 O O . ARG A 1 98 ? -0.605 1.675 14.760 1.00 72.81 98 ARG A O 1
ATOM 765 N N . TRP A 1 99 ? 0.218 3.747 14.930 1.00 67.94 99 TRP A N 1
ATOM 766 C CA . TRP A 1 99 ? 0.698 3.630 16.290 1.00 67.94 99 TRP A CA 1
ATOM 767 C C . TRP A 1 99 ? 0.115 4.780 17.085 1.00 67.94 99 TRP A C 1
ATOM 769 O O . TRP A 1 99 ? 0.370 5.938 16.761 1.00 67.94 99 TRP A O 1
ATOM 779 N N . THR A 1 100 ? -0.674 4.465 18.100 1.00 66.69 100 THR A N 1
ATOM 780 C CA . THR A 1 100 ? -1.24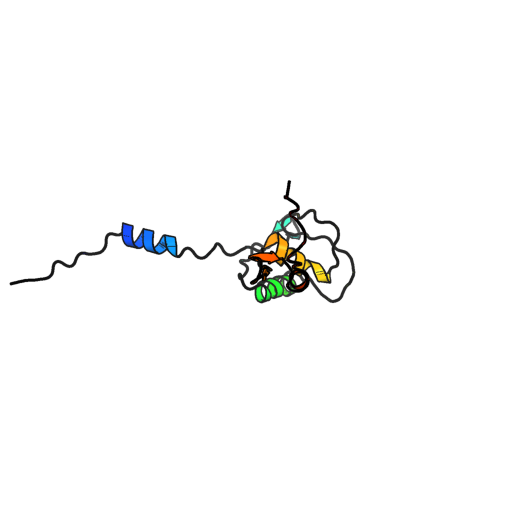0 5.471 18.994 1.00 66.69 100 THR A CA 1
ATOM 781 C C . THR A 1 100 ? -0.334 5.610 20.203 1.00 66.69 100 THR A C 1
ATOM 783 O O . THR A 1 100 ? -0.001 4.616 20.847 1.00 66.69 100 THR A O 1
ATOM 786 N N . CYS A 1 101 ? 0.075 6.840 20.507 1.00 69.06 101 CYS A N 1
ATOM 787 C CA . CYS A 1 101 ? 0.820 7.115 21.725 1.00 69.06 101 CYS A CA 1
ATOM 788 C C . CYS A 1 101 ? -0.065 6.845 22.942 1.00 69.06 101 CYS A C 1
ATOM 790 O O . CYS A 1 101 ? -1.105 7.492 23.052 1.00 69.06 101 CYS A O 1
ATOM 792 N N . PRO A 1 102 ? 0.334 5.971 23.883 1.00 66.75 102 PRO A N 1
ATOM 793 C CA . PRO A 1 102 ? -0.468 5.718 25.078 1.00 66.75 102 PRO A CA 1
ATOM 794 C C . PRO A 1 102 ? -0.521 6.928 26.024 1.00 66.75 102 PRO A C 1
ATOM 796 O O . PRO A 1 102 ? -1.367 6.962 26.905 1.00 66.75 102 PRO A O 1
ATOM 799 N N . GLN A 1 103 ? 0.375 7.909 25.857 1.00 72.81 103 GLN A N 1
ATOM 800 C CA . GLN A 1 103 ? 0.476 9.084 26.731 1.00 72.81 103 GLN A CA 1
ATOM 801 C C . GLN A 1 103 ? -0.298 10.304 26.209 1.00 72.81 103 GLN A C 1
ATOM 803 O O . GLN A 1 103 ? -0.838 11.064 27.000 1.00 72.81 103 GLN A O 1
ATOM 808 N N . CYS A 1 104 ? -0.361 10.511 24.887 1.00 78.88 104 CYS A N 1
ATOM 809 C CA . CYS A 1 104 ? -1.013 11.693 24.297 1.00 78.88 104 CYS A CA 1
ATOM 810 C C . CYS A 1 104 ? -2.096 11.369 23.257 1.00 78.88 104 CYS A C 1
ATOM 812 O O . CYS A 1 104 ? -2.618 12.276 22.613 1.00 78.88 104 CYS A O 1
ATOM 814 N N . SER A 1 105 ? -2.394 10.087 23.031 1.00 71.81 105 SER A N 1
ATOM 815 C CA . SER A 1 105 ? -3.422 9.591 22.100 1.00 71.81 105 SER A CA 1
ATOM 816 C C . SER A 1 105 ? -3.256 9.997 20.625 1.00 71.81 105 SER A C 1
ATOM 818 O O . SER A 1 105 ? -4.105 9.682 19.791 1.00 71.81 105 SER A O 1
ATOM 820 N N . ARG A 1 106 ? -2.144 10.642 20.245 1.00 71.56 106 ARG A N 1
ATOM 821 C CA . ARG A 1 106 ? -1.830 10.961 18.842 1.00 71.56 106 ARG A CA 1
ATOM 822 C C . ARG A 1 106 ? -1.487 9.688 18.061 1.00 71.56 106 ARG A C 1
ATOM 824 O O . ARG A 1 106 ? -0.768 8.823 18.563 1.00 71.56 106 ARG A O 1
ATOM 831 N N . THR A 1 107 ? -1.990 9.587 16.828 1.00 63.62 107 THR A N 1
ATOM 832 C CA . THR A 1 107 ? -1.763 8.441 15.930 1.00 63.62 107 THR A CA 1
ATOM 833 C C . THR A 1 107 ? -0.673 8.755 14.907 1.00 63.62 107 THR A C 1
ATOM 835 O O . THR A 1 107 ? -0.742 9.754 14.198 1.00 63.62 107 THR A O 1
ATOM 838 N N . PHE A 1 108 ? 0.311 7.870 14.789 1.00 67.62 108 PHE A N 1
ATOM 839 C CA . PHE A 1 108 ? 1.484 8.015 13.931 1.00 67.62 108 PHE A CA 1
ATOM 840 C C . PHE A 1 108 ? 1.607 6.845 12.960 1.00 67.62 108 PHE A C 1
ATOM 842 O O . PHE A 1 108 ? 1.200 5.726 13.259 1.00 67.62 108 PHE A O 1
ATOM 849 N N . SER A 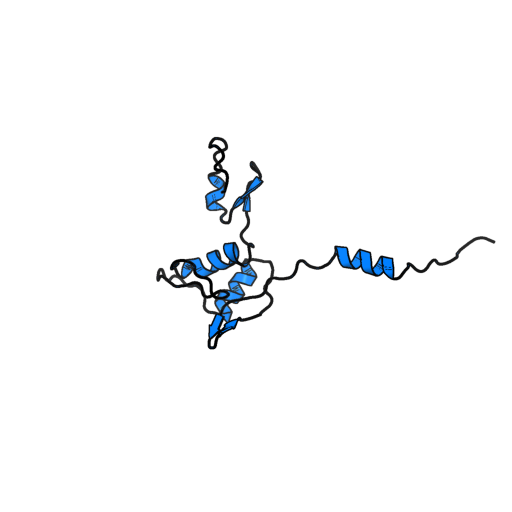1 109 ? 2.250 7.073 11.814 1.00 64.62 109 SER A N 1
ATOM 850 C CA . SER A 1 109 ? 2.539 6.015 10.834 1.00 64.62 109 SER A CA 1
ATOM 851 C C . SER A 1 109 ? 3.838 5.247 11.102 1.00 64.62 109 SER A C 1
ATOM 853 O O . SER A 1 109 ? 4.142 4.267 10.418 1.00 64.62 109 SER A O 1
ATOM 855 N N . ARG A 1 110 ? 4.632 5.677 12.094 1.00 61.31 110 ARG A N 1
ATOM 856 C CA . ARG A 1 110 ? 5.896 5.045 12.495 1.00 61.31 110 ARG A CA 1
ATOM 857 C C . ARG A 1 110 ? 6.031 5.030 14.013 1.00 61.31 110 ARG A C 1
ATOM 859 O O . ARG A 1 110 ? 5.823 6.054 14.651 1.00 61.31 110 ARG A O 1
ATOM 866 N N . ARG A 1 111 ? 6.494 3.902 14.561 1.00 56.78 111 ARG A N 1
ATOM 867 C CA . ARG A 1 111 ? 6.825 3.765 15.990 1.00 56.78 111 ARG A CA 1
ATOM 868 C C . ARG A 1 111 ? 7.940 4.747 16.403 1.00 56.78 111 ARG A C 1
ATOM 870 O O . ARG A 1 111 ? 7.777 5.448 17.387 1.00 56.78 111 ARG A O 1
ATOM 877 N N . GLY A 1 112 ? 8.971 4.877 15.556 1.00 57.44 112 GLY A N 1
ATOM 878 C CA . GLY A 1 112 ? 10.114 5.805 15.675 1.00 57.44 112 GLY A CA 1
ATOM 879 C C . GLY A 1 112 ? 9.762 7.268 15.969 1.00 57.44 112 GLY A C 1
ATOM 880 O O . GLY A 1 112 ? 10.349 7.918 16.824 1.00 57.44 112 GLY A O 1
ATOM 881 N N . THR A 1 113 ? 8.785 7.801 15.238 1.00 56.44 113 THR A N 1
ATOM 882 C CA . THR A 1 113 ? 8.377 9.214 15.338 1.00 56.44 113 THR A CA 1
ATOM 883 C C . THR A 1 113 ? 7.649 9.508 16.645 1.00 56.44 113 THR A C 1
ATOM 885 O O . THR A 1 113 ? 7.564 10.644 17.094 1.00 56.44 113 THR A O 1
ATOM 888 N N . ALA A 1 114 ? 7.127 8.466 17.265 1.00 52.97 114 ALA A N 1
ATOM 889 C CA . ALA A 1 114 ? 6.184 8.576 18.343 1.00 52.97 114 ALA A CA 1
ATOM 890 C C . ALA A 1 114 ? 6.857 8.605 19.728 1.00 52.97 114 ALA A C 1
ATOM 892 O O . ALA A 1 114 ? 6.249 9.003 20.717 1.00 52.97 114 ALA A O 1
ATOM 893 N N . HIS A 1 115 ? 8.149 8.266 19.775 1.00 50.25 115 HIS A N 1
ATOM 894 C CA . HIS A 1 115 ? 9.037 8.500 20.917 1.00 50.25 115 HIS A CA 1
ATOM 895 C C . HIS A 1 115 ? 9.317 9.994 21.137 1.00 50.25 115 HIS A C 1
ATOM 897 O O . HIS A 1 115 ? 9.670 10.391 22.238 1.00 50.25 115 HIS A O 1
ATOM 903 N N . ASN A 1 116 ? 9.152 10.816 20.093 1.00 55.34 116 ASN A N 1
ATOM 904 C CA . ASN A 1 116 ? 9.389 12.259 20.128 1.00 55.34 116 ASN A CA 1
ATOM 905 C C . ASN A 1 116 ? 8.092 13.054 20.368 1.00 55.34 116 ASN A C 1
ATOM 907 O O . ASN A 1 116 ? 7.974 14.205 19.947 1.00 55.34 116 ASN A O 1
ATOM 911 N N . CYS A 1 117 ? 7.089 12.448 21.012 1.00 55.94 117 CYS A N 1
ATOM 912 C CA . CYS A 1 117 ? 5.949 13.185 21.553 1.00 55.94 117 CYS A CA 1
ATOM 913 C C . CYS A 1 117 ? 6.432 14.082 22.705 1.00 55.94 117 CYS A C 1
ATOM 915 O O . CYS A 1 117 ? 6.276 13.733 23.870 1.00 55.94 117 CYS A O 1
ATOM 917 N N . ASN A 1 118 ? 7.040 15.226 22.378 1.00 54.38 118 ASN A N 1
ATOM 918 C CA . ASN A 1 118 ? 7.258 16.299 23.338 1.00 54.38 118 ASN A CA 1
ATOM 919 C C . ASN A 1 118 ? 5.878 16.796 23.792 1.00 54.38 118 ASN A C 1
ATOM 921 O O . ASN A 1 118 ? 5.096 17.282 22.975 1.00 54.38 118 ASN A O 1
ATOM 925 N N . ILE A 1 119 ? 5.568 16.633 25.078 1.00 56.31 119 ILE A N 1
ATOM 926 C CA . ILE A 1 119 ? 4.298 17.053 25.690 1.00 56.31 119 ILE A CA 1
ATOM 927 C C . ILE A 1 119 ? 4.154 18.595 25.660 1.00 56.31 119 ILE A C 1
ATOM 929 O O . ILE A 1 119 ? 3.047 19.100 25.795 1.00 56.31 119 ILE A O 1
ATOM 933 N N . ASN A 1 120 ? 5.240 19.332 25.373 1.00 47.91 120 ASN A N 1
ATOM 934 C CA . ASN A 1 120 ? 5.308 20.798 25.390 1.00 47.91 120 ASN A CA 1
ATOM 935 C C . ASN A 1 120 ? 5.671 21.445 24.041 1.00 47.91 120 ASN A C 1
ATOM 937 O O . ASN A 1 120 ? 6.593 22.252 23.970 1.00 47.91 120 ASN A O 1
ATOM 941 N N . SER A 1 121 ? 4.977 21.136 22.951 1.00 48.00 121 SER A N 1
ATOM 942 C CA . SER A 1 121 ? 5.011 22.070 21.819 1.00 48.00 121 SER A CA 1
ATOM 943 C C . SER A 1 121 ? 3.655 22.158 21.154 1.00 48.00 121 SER A C 1
ATOM 945 O O . SER A 1 121 ? 3.079 21.148 20.733 1.00 48.00 121 SER A O 1
ATOM 947 N N . ASP A 1 122 ? 3.190 23.394 21.134 1.00 43.66 122 ASP A N 1
ATOM 948 C CA . ASP A 1 122 ? 1.871 23.888 20.8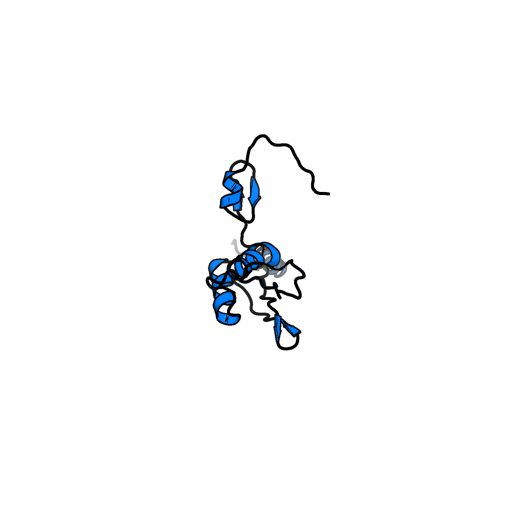18 1.00 43.66 122 ASP A CA 1
ATOM 949 C C . ASP A 1 122 ? 1.259 23.330 19.539 1.00 43.66 122 ASP A C 1
ATOM 951 O O . ASP A 1 122 ? 1.920 22.887 18.596 1.00 43.66 122 ASP A O 1
ATOM 955 N N . ALA A 1 123 ? -0.068 23.354 19.555 1.00 43.00 123 ALA A N 1
ATOM 956 C CA . ALA A 1 123 ? -0.932 23.055 18.439 1.00 43.00 123 ALA A CA 1
ATOM 957 C C . ALA A 1 123 ? -0.459 23.755 17.157 1.00 43.00 123 ALA A C 1
ATOM 959 O O . ALA A 1 123 ? -0.450 24.979 17.072 1.00 43.00 123 ALA A O 1
ATOM 960 N N . VAL A 1 124 ? -0.169 22.968 16.124 1.00 43.00 124 VAL A N 1
ATOM 961 C CA . VAL A 1 124 ? -0.371 23.437 14.755 1.00 43.00 124 VAL A CA 1
ATOM 962 C C . VAL A 1 124 ? -1.747 22.917 14.343 1.00 43.00 124 VAL A C 1
ATOM 964 O O . VAL A 1 124 ? -1.906 21.699 14.202 1.00 43.00 124 VAL A O 1
ATOM 967 N N . PRO A 1 125 ? -2.772 23.779 14.225 1.00 40.03 125 PRO A N 1
ATOM 968 C CA . PRO A 1 125 ? -4.030 23.368 13.632 1.00 40.03 125 PRO A CA 1
ATOM 969 C C . PRO A 1 125 ? -3.779 23.039 12.159 1.00 40.03 125 PRO A C 1
ATOM 971 O O . PRO A 1 125 ? -3.091 23.772 11.449 1.00 40.03 125 PRO A O 1
ATOM 974 N N . HIS A 1 126 ? -4.320 21.909 11.712 1.00 44.69 126 HIS A N 1
ATOM 975 C CA . HIS A 1 126 ? -4.430 21.628 10.288 1.00 44.69 126 HIS A CA 1
ATOM 976 C C . HIS A 1 126 ? -5.457 22.604 9.704 1.00 44.69 126 HIS A C 1
ATOM 978 O O . HIS A 1 126 ? -6.599 22.627 10.167 1.00 44.69 126 HIS A O 1
ATOM 984 N N . ALA A 1 127 ? -5.023 23.405 8.732 1.00 37.75 127 ALA A N 1
ATOM 985 C CA . ALA A 1 127 ? -5.895 23.971 7.709 1.00 37.75 127 ALA A CA 1
ATOM 986 C C . ALA A 1 127 ? -6.066 22.946 6.579 1.00 37.75 127 ALA A C 1
ATOM 988 O O . ALA A 1 127 ? -5.096 22.186 6.334 1.00 37.75 127 ALA A O 1
#

Foldseek 3Di:
DDDDDPDDDDVVVVVVVVVVPPPDQFDFAQAQDPPRDGPRHGADLPLVRNLVCCCPVPVQADPFQDWDDGRRNPDPDDTHGSNCNSLCCCCPPVVSQWDAAPVPRDIDSDPVVNVPPPVDDDDDDDD

Secondary structure (DSSP, 8-state):
-------PPPHHHHHHHHHTT----PPBP-BEEGGGEE--PBPPSSHHHHHHHHHHHH---SS---EE---BTT--PPPEEGGGHHHHIIIIIS----EE-TTT--EES-HHHHTT--TTS------

Sequence (127 aa):
MSDIQQNAPDLVELFVHNFLNLPAAQPTCRWMIGEGHACGAVLPTDPRLASAHLRNAHHIGGESNAMTMCVWGNCHSQPIQRRSVIRHILSVHLRLLRWTCPQCSRTFSRRGTAHNCNINSDAVPHA

pLDDT: mean 75.83, std 19.58, range [37.75, 96.5]

Organism: NCBI:txid495285